Protein AF-A0A920G818-F1 (afdb_monomer_lite)

Secondary structure (DSSP, 8-state):
------TT----TTSS---------SSS---EEEEEETTTTEEEEEETTEEEEEEE--IIIIIISSS-----------SS-------S------

Structure (mmCIF, N/CA/C/O backbone):
data_AF-A0A920G818-F1
#
_entry.id   AF-A0A920G818-F1
#
loop_
_atom_site.group_PDB
_atom_site.id
_atom_site.type_symbol
_atom_site.label_atom_id
_atom_site.label_alt_id
_atom_site.label_comp_id
_atom_site.label_asym_id
_atom_site.label_entity_id
_atom_site.label_seq_id
_atom_site.pdbx_PDB_ins_code
_atom_site.Cartn_x
_atom_site.Cartn_y
_atom_site.Cartn_z
_atom_site.occupancy
_atom_site.B_iso_or_equiv
_atom_site.auth_seq_id
_atom_site.auth_comp_id
_atom_site.auth_asym_id
_atom_site.auth_atom_id
_atom_site.pdbx_PDB_model_num
ATOM 1 N N . MET A 1 1 ? 17.570 -8.178 2.681 1.00 34.59 1 MET A N 1
ATOM 2 C CA . MET A 1 1 ? 17.108 -8.247 4.087 1.00 34.59 1 MET A CA 1
ATOM 3 C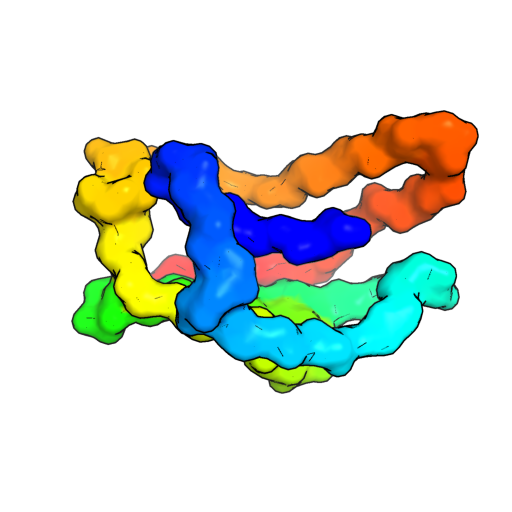 C . MET A 1 1 ? 15.732 -7.594 4.110 1.00 34.59 1 MET A C 1
ATOM 5 O O . MET A 1 1 ? 15.666 -6.398 3.874 1.00 34.59 1 MET A O 1
ATOM 9 N N . TYR A 1 2 ? 14.647 -8.363 4.240 1.00 48.00 2 TYR A N 1
ATOM 10 C CA . TYR A 1 2 ? 13.276 -7.834 4.142 1.00 48.00 2 TYR A CA 1
ATOM 11 C C . TYR A 1 2 ? 12.635 -7.829 5.531 1.00 48.00 2 TYR A C 1
ATOM 13 O O . TYR A 1 2 ? 12.604 -8.865 6.194 1.00 48.00 2 TYR A O 1
ATOM 21 N N . HIS A 1 3 ? 12.174 -6.659 5.972 1.00 51.84 3 HIS A N 1
ATOM 22 C CA . HIS A 1 3 ? 11.576 -6.437 7.287 1.00 51.84 3 HIS A CA 1
ATOM 23 C C . HIS A 1 3 ? 10.110 -6.039 7.123 1.00 51.84 3 HIS A C 1
ATOM 25 O O . HIS A 1 3 ? 9.798 -5.187 6.296 1.00 51.84 3 HIS A O 1
ATOM 31 N N . THR A 1 4 ? 9.227 -6.613 7.939 1.00 55.81 4 THR A N 1
ATOM 32 C CA . THR A 1 4 ? 7.917 -6.012 8.222 1.00 55.81 4 THR A CA 1
ATOM 33 C C . THR A 1 4 ? 8.057 -5.271 9.544 1.00 55.81 4 THR A C 1
ATOM 35 O O . THR A 1 4 ? 8.246 -5.906 10.579 1.00 55.81 4 THR A O 1
ATOM 38 N N . THR A 1 5 ? 8.018 -3.941 9.512 1.00 58.94 5 THR A N 1
ATOM 39 C CA . THR A 1 5 ? 8.124 -3.110 10.717 1.00 58.94 5 THR A CA 1
ATOM 40 C C . THR A 1 5 ? 6.751 -2.545 11.047 1.00 58.94 5 THR A C 1
ATOM 42 O O . THR A 1 5 ? 6.227 -1.709 10.317 1.00 58.94 5 THR A O 1
ATOM 45 N N . LEU A 1 6 ? 6.178 -2.992 12.161 1.00 61.22 6 LEU A N 1
ATOM 46 C CA . LEU A 1 6 ? 5.040 -2.341 12.806 1.00 61.22 6 LEU A CA 1
ATOM 47 C C . LEU A 1 6 ? 5.578 -1.496 13.970 1.00 61.22 6 LEU A C 1
ATOM 49 O O . LEU A 1 6 ? 6.627 -1.804 14.539 1.00 61.22 6 LEU A O 1
ATOM 53 N N . LYS A 1 7 ? 4.918 -0.376 14.268 1.00 50.81 7 LYS A N 1
ATOM 54 C CA . LYS A 1 7 ? 5.413 0.656 15.191 1.00 50.81 7 LYS A CA 1
ATOM 55 C C . LYS A 1 7 ? 5.822 0.057 16.552 1.00 50.81 7 LYS A C 1
ATOM 57 O O . LYS A 1 7 ? 4.997 -0.565 17.208 1.00 50.81 7 LYS A O 1
ATOM 62 N N . ASN A 1 8 ? 7.098 0.272 16.911 1.00 47.41 8 ASN A N 1
ATOM 63 C CA . ASN A 1 8 ? 7.808 0.086 18.200 1.00 47.41 8 ASN A CA 1
ATOM 64 C C . ASN A 1 8 ? 9.210 -0.554 18.088 1.00 47.41 8 ASN A C 1
ATOM 66 O O . ASN A 1 8 ? 9.800 -0.875 19.114 1.00 47.41 8 ASN A O 1
ATOM 70 N N . ASN A 1 9 ? 9.796 -0.709 16.892 1.00 49.19 9 ASN A N 1
ATOM 71 C CA . ASN A 1 9 ? 11.145 -1.290 16.729 1.00 49.19 9 ASN A CA 1
ATOM 72 C C . ASN A 1 9 ? 11.309 -2.696 17.357 1.00 49.19 9 ASN A C 1
ATOM 74 O O . ASN A 1 9 ? 12.433 -3.156 17.556 1.00 49.19 9 ASN A O 1
ATOM 78 N N . TYR A 1 10 ? 10.208 -3.400 17.646 1.00 46.56 10 TYR A N 1
ATOM 79 C CA . TYR A 1 10 ? 10.247 -4.794 18.077 1.00 46.56 10 TYR A CA 1
ATOM 80 C C . TYR A 1 10 ? 10.344 -5.689 16.843 1.00 46.56 10 TYR A C 1
ATOM 82 O O . TYR A 1 10 ? 9.389 -5.864 16.087 1.00 46.56 10 TYR A O 1
ATOM 90 N N . TYR A 1 11 ? 11.538 -6.236 16.628 1.00 44.69 11 TYR A N 1
ATOM 91 C CA . TYR A 1 11 ? 11.839 -7.177 15.555 1.00 44.69 11 TYR A CA 1
ATOM 92 C C . TYR A 1 11 ? 11.301 -8.573 15.893 1.00 44.69 11 TYR A C 1
ATOM 94 O O . TYR A 1 11 ? 12.065 -9.475 16.233 1.00 44.69 11 TYR A O 1
ATOM 102 N N . ASN A 1 12 ? 9.994 -8.792 15.764 1.00 47.28 12 ASN A N 1
ATOM 103 C CA . ASN A 1 12 ? 9.453 -10.150 15.800 1.00 47.28 12 ASN A CA 1
ATOM 104 C C . ASN A 1 12 ? 9.618 -10.791 14.419 1.00 47.28 12 ASN A C 1
ATOM 106 O O . ASN A 1 12 ? 8.679 -10.889 13.634 1.00 47.28 12 ASN A O 1
ATOM 110 N N . GLN A 1 13 ? 10.827 -11.274 14.121 1.00 48.53 13 GLN A N 1
ATOM 111 C CA . GLN A 1 13 ? 11.123 -12.036 12.896 1.00 48.53 13 GLN A CA 1
ATOM 112 C C . GLN A 1 13 ? 10.283 -13.336 12.777 1.00 48.53 13 GLN A C 1
ATOM 114 O O . GLN A 1 13 ? 10.302 -13.992 11.740 1.00 48.53 13 GLN A O 1
ATOM 119 N N . SER A 1 14 ? 9.548 -13.700 13.835 1.00 51.53 14 SER A N 1
ATOM 120 C CA . SER A 1 14 ? 8.861 -14.978 14.028 1.00 51.53 14 SER A CA 1
ATOM 121 C C . SER A 1 14 ? 7.331 -14.935 13.888 1.00 51.53 14 SER A C 1
ATOM 123 O O . SER A 1 14 ? 6.733 -16.007 13.844 1.00 51.53 14 SER A O 1
ATOM 125 N N . GLU A 1 15 ? 6.672 -13.771 13.872 1.00 56.56 15 GLU A N 1
ATOM 126 C CA . GLU A 1 15 ? 5.197 -13.744 14.000 1.00 56.56 15 GLU A CA 1
ATOM 127 C C . GLU A 1 15 ? 4.442 -13.935 12.682 1.00 56.56 15 GLU A C 1
ATOM 129 O O . GLU A 1 15 ? 3.305 -14.400 12.703 1.00 56.56 15 GLU A O 1
ATOM 134 N N . TYR A 1 16 ? 5.067 -13.649 11.536 1.00 61.19 16 TYR A N 1
ATOM 135 C CA . TYR A 1 16 ? 4.406 -13.761 10.236 1.00 61.19 16 TYR A CA 1
ATOM 136 C C . TYR A 1 16 ? 5.214 -14.637 9.272 1.00 61.19 16 TYR A C 1
ATOM 138 O O . TYR A 1 16 ? 6.424 -14.431 9.120 1.00 61.19 16 TYR A O 1
ATOM 146 N N . PRO A 1 17 ? 4.579 -15.631 8.623 1.00 65.62 17 PRO A N 1
ATOM 147 C CA . PRO A 1 17 ? 5.264 -16.530 7.708 1.00 65.62 17 PRO A CA 1
ATOM 148 C C . PRO A 1 17 ? 5.838 -15.752 6.523 1.00 65.62 17 PRO A C 1
ATOM 150 O O . PRO A 1 17 ? 5.189 -14.888 5.939 1.00 65.62 17 PRO A O 1
ATOM 153 N N . ARG A 1 18 ? 7.078 -16.083 6.156 1.00 73.06 18 ARG A N 1
ATOM 154 C CA . ARG A 1 18 ? 7.741 -15.503 4.986 1.00 73.06 18 ARG A CA 1
ATOM 155 C C . ARG A 1 18 ? 7.199 -16.151 3.719 1.00 73.06 18 ARG A C 1
ATOM 157 O O . ARG A 1 18 ? 7.208 -17.376 3.611 1.00 73.06 18 ARG A O 1
ATOM 164 N N . VAL A 1 19 ? 6.819 -15.329 2.748 1.00 84.06 19 VAL A N 1
ATOM 165 C CA . VAL A 1 19 ? 6.389 -15.779 1.421 1.00 84.06 19 VAL A CA 1
ATOM 166 C C . VAL A 1 19 ? 7.448 -15.373 0.403 1.00 84.06 19 VAL A C 1
ATOM 168 O O . VAL A 1 19 ? 7.778 -14.196 0.274 1.00 84.06 19 VAL A O 1
ATOM 171 N N . TYR A 1 20 ? 8.035 -16.356 -0.278 1.00 87.56 20 TYR A N 1
ATOM 172 C CA . TYR A 1 20 ? 9.000 -16.105 -1.346 1.00 87.56 20 TYR A CA 1
ATOM 173 C C . TYR A 1 20 ? 8.261 -15.694 -2.622 1.00 87.56 20 TYR A C 1
ATOM 175 O O . TYR A 1 20 ? 7.393 -16.429 -3.085 1.00 87.56 20 TYR A O 1
ATOM 183 N N . VAL A 1 21 ? 8.626 -14.541 -3.185 1.00 89.12 21 VAL A N 1
ATOM 184 C CA . VAL A 1 21 ? 7.987 -13.957 -4.382 1.00 89.12 21 VAL A CA 1
ATOM 185 C C . VAL A 1 21 ? 8.912 -13.898 -5.603 1.00 89.12 21 VAL A C 1
ATOM 187 O O . VAL A 1 21 ? 8.549 -13.338 -6.628 1.00 89.12 21 VAL A O 1
ATOM 190 N N . GLY A 1 22 ? 10.107 -14.489 -5.522 1.00 89.25 22 GLY A N 1
ATOM 191 C CA . GLY A 1 22 ? 11.086 -14.431 -6.611 1.00 89.25 22 GLY A CA 1
ATOM 192 C C . GLY A 1 22 ? 11.947 -13.164 -6.614 1.00 89.25 22 GLY A C 1
ATOM 193 O O . GLY A 1 22 ? 11.988 -12.413 -5.638 1.00 89.25 22 GLY A O 1
ATOM 194 N N . ASN A 1 23 ? 12.690 -12.969 -7.709 1.00 89.81 23 ASN A N 1
ATOM 195 C CA . ASN A 1 23 ? 13.449 -11.743 -7.950 1.00 89.81 23 ASN A CA 1
ATOM 196 C C . ASN A 1 23 ? 12.514 -10.648 -8.477 1.00 89.81 23 ASN A C 1
ATOM 198 O O . ASN A 1 23 ? 11.889 -10.843 -9.513 1.00 89.81 23 ASN A O 1
ATOM 202 N N . ILE A 1 24 ? 12.485 -9.506 -7.792 1.00 90.25 24 ILE A N 1
ATOM 203 C CA . ILE A 1 24 ? 11.680 -8.332 -8.166 1.00 90.25 24 ILE A CA 1
ATOM 204 C C . ILE A 1 24 ? 12.502 -7.257 -8.895 1.00 90.25 24 ILE A C 1
ATOM 206 O O . ILE A 1 24 ? 11.963 -6.268 -9.377 1.00 90.25 24 ILE A O 1
ATOM 210 N N . GLU A 1 25 ? 13.824 -7.424 -8.982 1.00 86.94 25 GLU A N 1
ATOM 211 C CA . GLU A 1 25 ? 14.703 -6.574 -9.792 1.00 86.94 25 GLU A CA 1
ATOM 212 C C . GLU A 1 25 ? 14.739 -7.094 -11.236 1.00 86.94 25 GLU A C 1
ATOM 214 O O . GLU A 1 25 ? 15.794 -7.436 -11.771 1.00 86.94 25 GLU A O 1
ATOM 219 N N . ASP A 1 26 ? 13.565 -7.239 -11.852 1.00 90.38 26 ASP A N 1
ATOM 220 C CA . ASP A 1 26 ? 13.402 -7.887 -13.158 1.00 90.38 26 ASP A CA 1
ATOM 221 C C . ASP A 1 26 ? 12.954 -6.924 -14.278 1.00 90.38 26 ASP A C 1
ATOM 223 O O . ASP A 1 26 ? 12.786 -7.333 -15.429 1.00 90.38 26 ASP A O 1
ATOM 227 N N . GLY A 1 27 ? 12.787 -5.637 -13.950 1.00 90.75 27 GLY A N 1
ATOM 228 C CA . GLY A 1 27 ? 12.375 -4.588 -14.884 1.00 90.75 27 GLY A CA 1
ATOM 229 C C . GLY A 1 27 ? 10.882 -4.584 -15.223 1.00 90.75 27 GLY A C 1
ATOM 230 O O . GLY A 1 27 ? 10.479 -3.837 -16.118 1.00 90.75 27 GLY A O 1
ATOM 231 N N . LYS A 1 28 ? 10.058 -5.392 -14.543 1.00 92.38 28 LYS A N 1
ATOM 232 C CA . LYS A 1 28 ? 8.603 -5.414 -14.725 1.00 92.38 28 LYS A CA 1
ATOM 233 C C . LYS A 1 28 ? 7.879 -4.613 -13.649 1.00 92.38 28 LYS A C 1
ATOM 235 O O . LYS A 1 28 ? 8.403 -4.319 -12.579 1.00 92.38 28 LYS A O 1
ATOM 240 N N . TYR A 1 29 ? 6.642 -4.248 -13.968 1.00 94.56 29 TYR A N 1
ATOM 241 C CA . TYR A 1 29 ? 5.694 -3.788 -12.961 1.00 94.56 29 TYR A CA 1
ATOM 242 C C . TYR A 1 29 ? 5.102 -5.002 -12.249 1.00 94.56 29 TYR A C 1
ATOM 244 O O . TYR A 1 29 ? 4.777 -5.989 -12.906 1.00 94.56 29 TYR A O 1
ATOM 252 N N . HIS A 1 30 ? 4.943 -4.881 -10.936 1.00 94.75 30 HIS A N 1
ATOM 253 C CA . HIS A 1 30 ? 4.328 -5.883 -10.075 1.00 94.75 30 HIS A CA 1
ATOM 254 C C . HIS A 1 30 ? 3.114 -5.284 -9.378 1.00 94.75 30 HIS A C 1
ATOM 256 O O . HIS A 1 30 ? 3.134 -4.109 -8.988 1.00 94.75 30 HIS A O 1
ATOM 262 N N . ASP A 1 31 ? 2.080 -6.096 -9.195 1.00 96.88 31 ASP A N 1
ATOM 263 C CA . ASP A 1 31 ? 0.839 -5.646 -8.579 1.00 96.88 31 ASP A CA 1
ATOM 264 C C . ASP A 1 31 ? 0.959 -5.715 -7.056 1.00 96.88 31 ASP A C 1
ATOM 266 O O . ASP A 1 31 ? 1.257 -6.762 -6.477 1.00 96.88 31 ASP A O 1
ATOM 270 N N . LEU A 1 32 ? 0.678 -4.596 -6.390 1.00 95.38 32 LEU A N 1
ATOM 271 C CA . LEU A 1 32 ? 0.625 -4.501 -4.935 1.00 95.38 32 LEU A CA 1
ATOM 272 C C . LEU A 1 32 ? -0.788 -4.118 -4.503 1.00 95.38 32 LEU A C 1
ATOM 274 O O . LEU A 1 32 ? -1.308 -3.078 -4.897 1.00 95.38 32 LEU A O 1
ATOM 278 N N . SER A 1 33 ? -1.391 -4.933 -3.641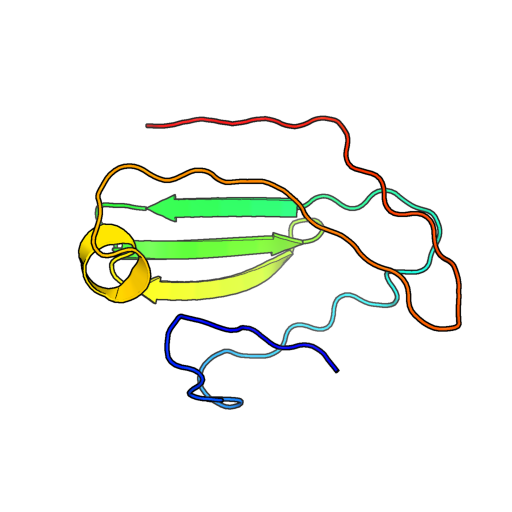 1.00 96.19 33 SER A N 1
ATOM 279 C CA . SER A 1 33 ? -2.677 -4.629 -3.008 1.00 96.19 33 SER A CA 1
ATOM 280 C C . SER A 1 33 ? -2.536 -4.617 -1.492 1.00 96.19 33 SER A C 1
ATOM 282 O O . SER A 1 33 ? -2.012 -5.558 -0.897 1.00 96.19 33 SER A O 1
ATOM 284 N N . ILE A 1 34 ? -3.026 -3.550 -0.863 1.00 95.12 34 ILE A N 1
ATOM 285 C CA . ILE A 1 34 ? -3.044 -3.376 0.591 1.00 95.12 34 ILE A CA 1
ATOM 286 C C . ILE A 1 34 ? -4.488 -3.092 0.995 1.00 95.12 34 ILE A C 1
ATOM 288 O O . ILE A 1 34 ? -5.094 -2.147 0.500 1.00 95.12 34 ILE A O 1
ATOM 292 N N . SER A 1 35 ? -5.039 -3.905 1.892 1.00 95.50 35 SER A N 1
ATOM 293 C CA . SER A 1 35 ? -6.412 -3.752 2.382 1.00 95.50 35 SER A CA 1
ATOM 294 C C . SER A 1 35 ? -6.451 -3.893 3.895 1.00 95.50 35 SER A C 1
ATOM 296 O O . SER A 1 35 ? -5.890 -4.857 4.418 1.00 95.50 35 SER A O 1
ATOM 298 N N . TRP A 1 36 ? -7.147 -2.994 4.586 1.00 94.62 36 TRP A N 1
ATOM 299 C CA . TRP A 1 36 ? -7.435 -3.131 6.010 1.00 94.62 36 TRP A CA 1
ATOM 300 C C . TRP A 1 36 ? -8.941 -3.230 6.238 1.00 94.62 36 TRP A C 1
ATOM 302 O O . TRP A 1 36 ? -9.693 -2.373 5.782 1.00 94.62 36 TRP A O 1
ATOM 312 N N . ASP A 1 37 ? -9.370 -4.276 6.936 1.00 95.81 37 ASP A N 1
ATOM 313 C CA . ASP A 1 37 ? -10.759 -4.477 7.342 1.00 95.81 37 ASP A CA 1
ATOM 314 C C . ASP A 1 37 ? -10.952 -3.986 8.782 1.00 95.81 37 ASP A C 1
ATOM 316 O O . ASP A 1 37 ? -10.348 -4.509 9.722 1.00 95.81 37 ASP A O 1
ATOM 320 N N . VAL A 1 38 ? -11.814 -2.980 8.951 1.00 93.31 38 VAL A N 1
ATOM 321 C CA . VAL A 1 38 ? -12.103 -2.340 10.242 1.00 93.31 38 VAL A CA 1
ATOM 322 C C . VAL A 1 38 ? -12.830 -3.257 11.226 1.00 93.31 38 VAL A C 1
ATOM 324 O O . VAL A 1 38 ? -12.649 -3.104 12.435 1.00 93.31 38 VAL A O 1
ATOM 327 N N . ASN A 1 39 ? -13.628 -4.210 10.739 1.00 95.81 39 ASN A N 1
ATOM 328 C CA . ASN A 1 39 ? -14.423 -5.105 11.578 1.00 95.81 39 ASN A CA 1
ATOM 329 C C . ASN A 1 39 ? -13.545 -6.203 12.172 1.00 95.81 39 ASN A C 1
ATOM 331 O O . ASN A 1 39 ? -13.637 -6.511 13.357 1.00 95.81 39 ASN A O 1
ATOM 335 N N . THR A 1 40 ? -12.666 -6.774 11.347 1.00 96.62 40 THR A N 1
ATOM 336 C CA . THR A 1 40 ? -11.755 -7.848 11.766 1.00 96.62 40 THR A CA 1
ATOM 337 C C . THR A 1 40 ? -10.401 -7.331 12.247 1.00 96.62 40 THR A C 1
ATOM 339 O O . THR A 1 40 ? -9.589 -8.116 12.741 1.00 96.62 40 THR A O 1
ATOM 342 N N . LYS A 1 41 ? -10.143 -6.023 12.102 1.00 95.44 41 LYS A N 1
ATOM 343 C CA . LYS A 1 41 ? -8.856 -5.368 12.386 1.00 95.44 41 LYS A CA 1
ATOM 344 C C . LYS A 1 41 ? -7.702 -6.038 11.646 1.00 95.44 41 LYS A C 1
ATOM 346 O O . LYS A 1 41 ? -6.611 -6.188 12.185 1.00 95.44 41 LYS A O 1
ATOM 351 N N . THR A 1 42 ? -7.952 -6.469 10.412 1.00 94.56 42 THR A N 1
ATOM 352 C CA . THR A 1 42 ? -6.999 -7.267 9.637 1.00 94.56 42 THR A CA 1
ATOM 353 C C . THR A 1 42 ? -6.446 -6.463 8.470 1.00 94.56 42 THR A C 1
ATOM 355 O O . THR A 1 42 ? -7.177 -6.109 7.549 1.00 94.56 42 THR A O 1
ATOM 358 N N . LEU A 1 43 ? -5.139 -6.204 8.493 1.00 93.69 43 LEU A N 1
ATOM 359 C CA . LEU A 1 43 ? -4.369 -5.698 7.362 1.00 93.69 43 LEU A CA 1
ATOM 360 C C . LEU A 1 43 ? -3.866 -6.887 6.539 1.00 93.69 43 LEU A C 1
ATOM 362 O O . LEU A 1 43 ? -3.171 -7.761 7.054 1.00 93.69 43 LEU A O 1
ATOM 366 N N . LYS A 1 44 ? -4.172 -6.902 5.247 1.00 94.31 44 LYS A N 1
ATOM 367 C CA . LYS A 1 44 ? -3.707 -7.904 4.289 1.00 94.31 44 LYS A CA 1
ATOM 368 C C . LYS A 1 44 ? -2.898 -7.222 3.193 1.00 94.31 44 LYS A C 1
ATOM 370 O O . LYS A 1 44 ? -3.336 -6.214 2.640 1.00 94.31 44 LYS A O 1
ATOM 375 N N . VAL A 1 45 ? -1.737 -7.793 2.883 1.00 93.81 45 VAL A N 1
ATOM 376 C CA . VAL A 1 45 ? -0.845 -7.331 1.813 1.00 93.81 45 VAL A CA 1
ATOM 377 C C . VAL A 1 45 ? -0.680 -8.450 0.794 1.00 93.81 45 VAL A C 1
ATOM 379 O O . VAL A 1 45 ? -0.360 -9.585 1.161 1.00 93.81 45 VAL A O 1
ATOM 382 N N . MET A 1 46 ? -0.897 -8.127 -0.477 1.00 95.50 46 MET A N 1
ATOM 383 C CA . MET A 1 46 ? -0.764 -9.051 -1.598 1.00 95.50 46 MET A CA 1
ATOM 384 C C . MET A 1 46 ? 0.219 -8.508 -2.629 1.00 95.50 46 MET A C 1
ATOM 386 O O . MET A 1 46 ? 0.168 -7.324 -2.955 1.00 95.50 46 MET A O 1
ATOM 390 N N . PHE A 1 47 ? 1.074 -9.385 -3.142 1.00 95.44 47 PHE A N 1
ATOM 391 C CA . PHE A 1 47 ? 2.043 -9.105 -4.196 1.00 95.44 47 PHE A CA 1
ATOM 392 C C . PHE A 1 47 ? 1.830 -10.104 -5.332 1.00 95.44 47 PHE A C 1
ATOM 394 O O . PHE A 1 47 ? 1.813 -11.308 -5.075 1.00 95.44 47 PHE A O 1
ATOM 401 N N . ASP A 1 48 ? 1.591 -9.616 -6.550 1.00 96.06 48 ASP A N 1
ATOM 402 C CA . ASP A 1 48 ? 1.234 -10.427 -7.726 1.00 96.06 48 ASP A CA 1
ATOM 403 C C . ASP A 1 48 ? 0.114 -11.448 -7.436 1.00 96.06 48 ASP A C 1
ATOM 405 O O . ASP A 1 48 ? 0.161 -12.616 -7.821 1.00 96.06 48 ASP A O 1
ATOM 409 N N . GLY A 1 49 ? -0.899 -11.017 -6.675 1.00 94.88 49 GLY A N 1
ATOM 410 C CA . GLY A 1 49 ? -2.035 -11.855 -6.275 1.00 94.88 49 GLY A CA 1
ATOM 411 C C . GLY A 1 49 ? -1.753 -12.853 -5.141 1.00 94.88 49 GLY A C 1
ATOM 412 O O . GLY A 1 49 ? -2.679 -13.512 -4.668 1.00 94.88 49 GLY A O 1
ATOM 413 N N . ILE A 1 50 ? -0.516 -12.946 -4.648 1.00 93.88 50 ILE A N 1
ATOM 414 C CA . ILE A 1 50 ? -0.130 -13.826 -3.539 1.00 93.88 50 ILE A CA 1
ATOM 415 C C . ILE A 1 50 ? -0.211 -13.048 -2.225 1.00 93.88 50 ILE A C 1
ATOM 417 O O . ILE A 1 50 ? 0.365 -11.971 -2.100 1.00 93.88 50 ILE A O 1
ATOM 421 N N . VAL A 1 51 ? -0.895 -13.590 -1.212 1.00 93.12 51 VAL A N 1
ATOM 422 C CA . VAL A 1 51 ? -0.896 -13.002 0.139 1.00 93.12 51 VAL A CA 1
ATOM 423 C C . VAL A 1 51 ? 0.496 -13.152 0.745 1.00 93.12 51 VAL A C 1
ATOM 425 O O . VAL A 1 51 ? 0.918 -14.265 1.046 1.00 93.12 51 VAL A O 1
ATOM 428 N N . ILE A 1 52 ? 1.192 -12.033 0.942 1.00 90.50 52 ILE A N 1
ATOM 429 C CA . ILE A 1 52 ? 2.540 -12.004 1.527 1.00 90.50 52 ILE A CA 1
ATOM 430 C C . ILE A 1 52 ? 2.541 -11.614 3.006 1.00 90.50 52 ILE A C 1
ATOM 432 O O . ILE A 1 52 ? 3.531 -11.842 3.695 1.00 90.50 52 ILE A O 1
ATOM 436 N N . SER A 1 53 ? 1.448 -11.024 3.501 1.00 88.88 53 SER A N 1
ATOM 437 C CA . SER A 1 53 ? 1.281 -10.710 4.920 1.00 88.88 53 SER A CA 1
ATOM 438 C C . SER A 1 53 ? -0.193 -10.611 5.310 1.00 88.88 53 SER A C 1
ATOM 440 O O . SER A 1 53 ? -1.033 -10.153 4.531 1.00 88.88 53 SER A O 1
ATOM 442 N N . THR A 1 54 ? -0.509 -11.050 6.526 1.00 90.62 54 THR A N 1
ATOM 443 C CA . THR A 1 54 ? -1.807 -10.867 7.186 1.00 90.62 54 THR A CA 1
ATOM 444 C C . THR A 1 54 ? -1.540 -10.514 8.639 1.00 90.62 54 THR A C 1
ATOM 446 O O . THR A 1 54 ? -0.986 -11.325 9.372 1.00 90.62 54 THR A O 1
ATOM 449 N N . ILE A 1 55 ? -1.904 -9.299 9.036 1.00 89.25 55 ILE A N 1
ATOM 450 C CA . ILE A 1 55 ? -1.607 -8.708 10.341 1.00 89.25 55 ILE A CA 1
ATOM 451 C C . ILE A 1 55 ? -2.932 -8.350 11.003 1.00 89.25 55 ILE A C 1
ATOM 453 O O . ILE A 1 55 ? -3.704 -7.571 10.448 1.00 89.25 55 ILE A O 1
ATOM 457 N N . GLN A 1 56 ? -3.183 -8.878 12.199 1.00 91.62 56 GLN A N 1
ATOM 458 C CA . GLN A 1 56 ? -4.371 -8.542 12.981 1.00 91.62 56 GLN A CA 1
ATOM 459 C C . GLN A 1 56 ? -4.020 -7.484 14.034 1.00 91.62 56 GLN A C 1
ATOM 461 O O . GLN A 1 56 ? -3.520 -7.809 15.111 1.00 91.62 56 GLN A O 1
ATOM 466 N N . LYS A 1 57 ? -4.232 -6.213 13.685 1.00 90.56 57 LYS A N 1
ATOM 467 C CA . LYS A 1 57 ? -3.960 -5.041 14.524 1.00 90.56 57 LYS A CA 1
ATOM 468 C C . LYS A 1 57 ? -4.956 -3.922 14.257 1.00 90.56 57 LYS A C 1
ATOM 470 O O . LYS A 1 57 ? -5.309 -3.633 13.107 1.00 90.56 57 LYS A O 1
ATOM 475 N N . ASP A 1 58 ? -5.369 -3.246 15.324 1.00 92.25 58 ASP A N 1
ATOM 476 C CA . ASP A 1 58 ? -6.155 -2.028 15.200 1.00 92.25 58 ASP A CA 1
ATOM 477 C C . ASP A 1 58 ? -5.252 -0.864 14.782 1.00 92.25 58 ASP A C 1
ATOM 479 O O . ASP A 1 58 ? -4.517 -0.287 15.585 1.00 92.25 58 ASP A O 1
ATOM 483 N N . MET A 1 59 ? -5.300 -0.513 13.494 1.00 91.00 59 MET A N 1
ATOM 484 C CA . MET A 1 59 ? -4.428 0.516 12.921 1.00 91.00 59 MET A CA 1
ATOM 485 C C . MET A 1 59 ? -4.616 1.874 13.601 1.00 91.00 59 MET A C 1
ATOM 487 O O . MET A 1 59 ? -3.658 2.634 13.711 1.00 91.00 59 MET A O 1
ATOM 491 N N . VAL A 1 60 ? -5.821 2.167 14.096 1.00 91.94 60 VAL A N 1
ATOM 492 C CA . VAL A 1 60 ? -6.119 3.436 14.765 1.00 91.94 60 VAL A CA 1
ATOM 493 C C . VAL A 1 60 ? -5.489 3.472 16.155 1.00 91.94 60 VAL A C 1
ATOM 495 O O . VAL A 1 60 ? -4.678 4.353 16.422 1.00 91.94 60 VAL A O 1
ATOM 498 N N . SER A 1 61 ? -5.827 2.531 17.039 1.00 93.38 61 SER A N 1
ATOM 499 C CA . SER A 1 61 ? -5.420 2.600 18.450 1.00 93.38 61 SER A CA 1
ATOM 500 C C . SER A 1 61 ? -4.018 2.043 18.729 1.00 93.38 61 SER A C 1
ATOM 502 O O . SER A 1 61 ? -3.322 2.575 19.592 1.00 93.38 61 SER A O 1
ATOM 504 N N . GLU A 1 62 ? -3.566 1.022 17.993 1.00 89.62 62 GLU A N 1
ATOM 505 C CA . GLU A 1 62 ? -2.286 0.347 18.259 1.00 89.62 62 GLU A CA 1
ATOM 506 C C . GLU A 1 62 ? -1.129 0.883 17.405 1.00 89.62 62 GLU A C 1
ATOM 508 O O . GLU A 1 62 ? 0.024 0.843 17.835 1.00 89.62 62 GLU A O 1
ATOM 513 N N . ILE A 1 63 ? -1.412 1.381 16.194 1.00 90.31 63 ILE A N 1
ATOM 514 C CA . ILE A 1 63 ? -0.375 1.802 15.240 1.00 90.31 63 ILE A CA 1
ATOM 515 C C . ILE A 1 63 ? -0.304 3.328 15.138 1.00 90.31 63 ILE A C 1
ATOM 517 O O . ILE A 1 63 ? 0.694 3.938 15.527 1.00 90.31 63 ILE A O 1
ATOM 521 N N . PHE A 1 64 ? -1.334 3.994 14.625 1.00 91.44 64 PHE A N 1
ATOM 522 C CA . PHE A 1 64 ? -1.239 5.422 14.316 1.00 91.44 64 PHE A CA 1
ATOM 523 C C . PHE A 1 64 ? -1.511 6.320 15.524 1.00 91.44 64 PHE A C 1
ATOM 525 O O . PHE A 1 64 ? -0.848 7.346 15.671 1.00 91.44 64 PHE A O 1
ATOM 532 N N . GLY A 1 65 ? -2.406 5.916 16.426 1.00 93.06 65 GLY A N 1
ATOM 533 C CA . GLY A 1 65 ? -2.887 6.734 17.544 1.00 93.06 65 GLY A CA 1
ATOM 534 C C . GLY A 1 65 ? -3.836 7.861 17.117 1.00 93.06 65 GLY A C 1
ATOM 535 O O . GLY A 1 65 ? -4.236 8.668 17.950 1.00 93.06 65 GLY A O 1
ATOM 536 N N . VAL A 1 66 ? -4.180 7.929 15.828 1.00 93.06 66 VAL A N 1
ATOM 537 C CA . VAL A 1 66 ? -5.057 8.928 15.204 1.00 93.06 66 VAL A CA 1
ATOM 538 C C . VAL A 1 66 ? -5.899 8.260 14.116 1.00 93.06 66 VAL A C 1
ATOM 540 O O . VAL A 1 66 ? -5.483 7.255 13.538 1.00 93.06 66 VAL A O 1
ATOM 543 N N . GLY A 1 67 ? -7.091 8.803 13.854 1.00 90.00 67 GLY A N 1
ATOM 544 C CA . GLY A 1 67 ? -8.027 8.264 12.857 1.00 90.00 67 GLY A CA 1
ATOM 545 C C . GLY A 1 67 ? -7.787 8.751 11.426 1.00 90.00 67 GLY A C 1
ATOM 546 O O . GLY A 1 67 ? -8.299 8.150 10.489 1.00 90.00 67 GLY A O 1
ATOM 547 N N . GLU A 1 68 ? -6.997 9.810 11.252 1.00 92.69 68 GLU A N 1
ATOM 548 C CA . GLU A 1 68 ? -6.683 10.398 9.951 1.00 92.69 68 GLU A CA 1
ATOM 549 C C . GLU A 1 68 ? -5.177 10.351 9.719 1.00 92.69 68 GLU A C 1
ATOM 551 O O . GLU A 1 68 ? -4.386 10.773 10.565 1.00 92.69 68 GLU A O 1
ATOM 556 N N . VAL A 1 69 ? -4.777 9.809 8.570 1.00 91.12 69 VAL A N 1
ATOM 557 C CA . VAL A 1 69 ? -3.372 9.608 8.212 1.00 91.12 69 VAL A CA 1
ATOM 558 C C . VAL A 1 69 ? -3.144 9.912 6.740 1.00 91.12 69 VAL A C 1
ATOM 560 O O . VAL A 1 69 ? -4.040 9.768 5.910 1.00 91.12 69 VAL A O 1
ATOM 563 N N . TYR A 1 70 ? -1.908 10.272 6.410 1.00 92.94 70 TYR A N 1
ATOM 564 C CA . TYR A 1 70 ? -1.427 10.263 5.035 1.00 92.94 70 TYR A CA 1
ATOM 565 C C . TYR A 1 70 ? -0.809 8.902 4.725 1.00 92.94 70 TYR A 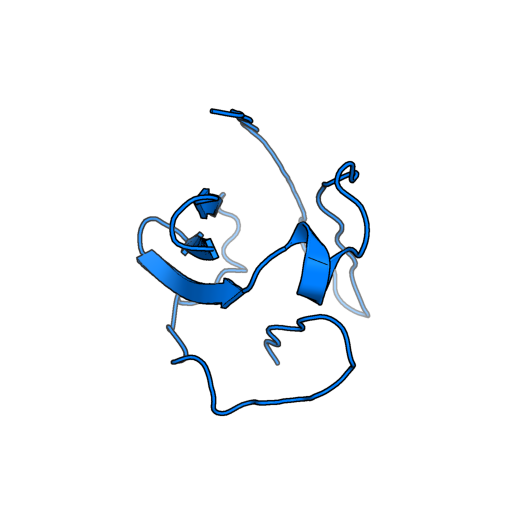C 1
ATOM 567 O O . TYR A 1 70 ? -0.135 8.310 5.569 1.00 92.94 70 TYR A O 1
ATOM 575 N N . PHE A 1 71 ? -0.997 8.428 3.498 1.00 90.12 71 PHE A N 1
ATOM 576 C CA . PHE A 1 71 ? -0.313 7.248 2.983 1.00 90.12 71 PHE A CA 1
ATOM 577 C C . PHE A 1 71 ? 0.343 7.581 1.645 1.00 90.12 71 PHE A C 1
ATOM 579 O O . PHE A 1 71 ? -0.031 8.534 0.962 1.00 90.12 71 PHE A O 1
ATOM 586 N N . GLY A 1 72 ? 1.336 6.786 1.275 1.00 91.25 72 GLY A N 1
ATOM 587 C CA . GLY A 1 72 ? 2.037 6.945 0.016 1.00 91.25 72 GLY A CA 1
ATOM 588 C C . GLY A 1 72 ? 3.200 5.978 -0.095 1.00 91.25 72 GLY A C 1
ATOM 589 O O . GLY A 1 72 ? 3.427 5.137 0.777 1.00 91.25 72 GLY A O 1
ATOM 590 N N . TYR A 1 73 ? 3.941 6.130 -1.182 1.00 90.94 73 TYR A N 1
ATOM 591 C CA . TYR A 1 73 ? 5.116 5.331 -1.485 1.00 90.94 73 TYR A CA 1
ATOM 592 C C . TYR A 1 73 ? 6.364 6.180 -1.271 1.00 90.94 73 TYR A C 1
ATOM 594 O O . TYR A 1 73 ? 6.396 7.363 -1.604 1.00 90.94 73 TYR A O 1
ATOM 602 N N . THR A 1 74 ? 7.403 5.562 -0.728 1.00 92.00 74 THR A N 1
ATOM 603 C CA . THR A 1 74 ? 8.742 6.139 -0.666 1.00 92.00 74 THR A CA 1
ATOM 604 C C . THR A 1 74 ? 9.721 5.106 -1.187 1.00 92.00 74 THR A C 1
ATOM 606 O O . THR A 1 74 ? 9.477 3.902 -1.084 1.00 92.00 74 THR A O 1
ATOM 609 N N . ALA A 1 75 ? 10.804 5.571 -1.787 1.00 89.19 75 ALA A N 1
ATOM 610 C CA . ALA A 1 75 ? 11.786 4.711 -2.403 1.00 89.19 75 ALA A CA 1
ATOM 611 C C . ALA A 1 75 ? 13.154 5.406 -2.323 1.00 89.19 75 ALA A C 1
ATOM 613 O O . ALA A 1 75 ? 13.236 6.636 -2.278 1.00 89.19 75 ALA A O 1
ATOM 614 N N . GLY A 1 76 ? 14.220 4.622 -2.209 1.00 89.25 76 GLY A N 1
ATOM 615 C CA . GLY A 1 76 ? 15.577 5.136 -2.080 1.00 89.25 76 GLY A CA 1
ATOM 616 C C . GLY A 1 76 ? 16.588 4.137 -2.617 1.00 89.25 76 GLY A C 1
ATOM 617 O O . GLY A 1 76 ? 16.381 2.924 -2.537 1.00 89.25 76 GLY A O 1
ATOM 618 N N . THR A 1 77 ? 17.673 4.647 -3.184 1.00 86.94 77 THR A N 1
ATOM 619 C CA . THR A 1 77 ? 18.806 3.853 -3.666 1.00 86.94 77 THR A CA 1
ATOM 620 C C . THR A 1 77 ? 20.000 4.010 -2.727 1.00 86.94 77 THR A C 1
ATOM 622 O O . THR A 1 77 ? 20.129 5.011 -2.023 1.00 86.94 77 THR A O 1
ATOM 625 N N . GLY A 1 78 ? 20.872 3.002 -2.703 1.00 86.38 78 GLY A N 1
ATOM 626 C CA . GLY A 1 78 ? 22.168 3.061 -2.020 1.00 86.38 78 GLY A CA 1
ATOM 627 C C . GLY A 1 78 ? 23.302 3.299 -3.019 1.00 86.38 78 GLY A C 1
ATOM 628 O O . GLY A 1 78 ? 23.178 4.103 -3.934 1.00 86.38 78 GLY A O 1
ATOM 629 N N . ASN A 1 79 ? 24.390 2.535 -2.890 1.00 87.12 79 ASN A N 1
ATOM 630 C CA . ASN A 1 79 ? 25.537 2.582 -3.815 1.00 87.12 79 ASN A CA 1
ATOM 631 C C . ASN A 1 79 ? 25.234 2.058 -5.236 1.00 87.12 79 ASN A C 1
ATOM 633 O O . ASN A 1 79 ? 26.070 2.186 -6.127 1.00 87.12 79 ASN A O 1
ATOM 637 N N . TYR A 1 80 ? 24.069 1.443 -5.439 1.00 84.38 80 TYR A N 1
ATOM 638 C CA . TYR A 1 80 ? 23.596 0.915 -6.717 1.00 84.38 80 TYR A CA 1
ATOM 639 C C . TYR A 1 80 ? 22.281 1.586 -7.107 1.00 84.38 80 TYR A C 1
ATOM 641 O O . TYR A 1 80 ? 21.563 2.089 -6.243 1.00 84.38 80 TYR A O 1
ATOM 649 N N . TRP A 1 81 ? 21.955 1.548 -8.398 1.00 81.94 81 TRP A N 1
ATOM 650 C CA . TRP A 1 81 ? 20.789 2.214 -8.975 1.00 81.94 81 TRP 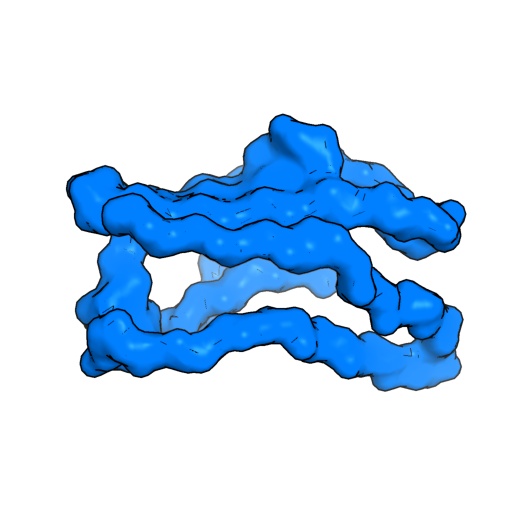A CA 1
ATOM 651 C C . TR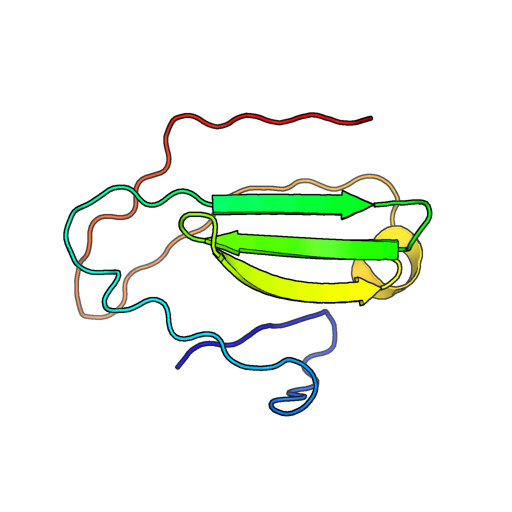P A 1 81 ? 19.799 1.186 -9.508 1.00 81.94 81 TRP A C 1
ATOM 653 O O . TRP A 1 81 ? 20.187 0.265 -10.225 1.00 81.94 81 TRP A O 1
ATOM 663 N N . ASN A 1 82 ? 18.521 1.379 -9.208 1.00 83.06 82 ASN A N 1
ATOM 664 C CA . ASN A 1 82 ? 17.428 0.669 -9.852 1.00 83.06 82 ASN A CA 1
ATOM 665 C C . ASN A 1 82 ? 16.270 1.633 -10.135 1.00 83.06 82 ASN A C 1
ATOM 667 O O . ASN A 1 82 ? 16.174 2.713 -9.551 1.00 83.06 82 ASN A O 1
ATOM 671 N N . TYR A 1 83 ? 15.400 1.246 -11.062 1.00 87.94 83 TYR A N 1
ATOM 672 C CA . TYR A 1 83 ? 14.194 2.003 -11.360 1.00 87.94 83 TYR A CA 1
ATOM 673 C C . TYR A 1 83 ? 13.129 1.770 -10.285 1.00 87.94 83 TYR A C 1
ATOM 675 O O . TYR A 1 83 ? 12.855 0.631 -9.915 1.00 87.94 83 TYR A O 1
ATOM 683 N N . GLN A 1 84 ? 12.530 2.857 -9.794 1.00 89.75 84 GLN A N 1
ATOM 684 C CA . GLN A 1 84 ? 11.529 2.847 -8.727 1.00 89.75 84 GLN A CA 1
ATOM 685 C C . GLN A 1 84 ? 10.312 3.636 -9.212 1.00 89.75 84 GLN A C 1
ATOM 687 O O . GLN A 1 84 ? 10.279 4.864 -9.140 1.00 89.75 84 GLN A O 1
ATOM 692 N N . TYR A 1 85 ? 9.340 2.923 -9.778 1.00 92.69 85 TYR A N 1
ATOM 693 C CA . TYR A 1 85 ? 8.165 3.515 -10.412 1.00 92.69 85 TYR A CA 1
ATOM 694 C C . TYR A 1 85 ? 6.881 3.051 -9.740 1.00 92.69 85 TYR A C 1
ATOM 696 O O . TYR A 1 85 ? 6.759 1.901 -9.328 1.00 92.69 85 TYR A O 1
ATOM 704 N N . VAL A 1 86 ? 5.906 3.955 -9.687 1.00 94.25 86 VAL A N 1
ATOM 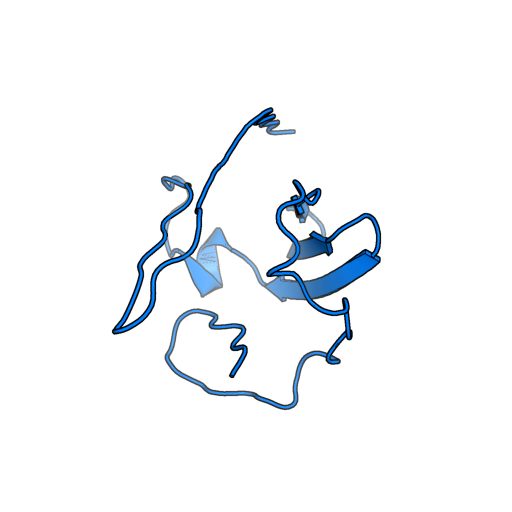705 C CA . VAL A 1 86 ? 4.535 3.668 -9.268 1.00 94.25 86 VAL A CA 1
ATOM 706 C C . VAL A 1 86 ? 3.614 4.126 -10.389 1.00 94.25 86 VAL A C 1
ATOM 708 O O . VAL A 1 86 ? 3.788 5.221 -10.925 1.00 94.25 86 VAL A O 1
ATOM 711 N N . LYS A 1 87 ? 2.643 3.291 -10.752 1.00 95.50 87 LYS A N 1
ATOM 712 C CA . LYS A 1 87 ? 1.608 3.607 -11.738 1.00 95.50 87 LYS A CA 1
ATOM 713 C C . LYS A 1 87 ? 0.280 2.976 -11.329 1.00 95.50 87 LYS A C 1
ATOM 715 O O . LYS A 1 87 ? 0.258 2.153 -10.420 1.00 95.50 87 LYS A O 1
ATOM 720 N N . ASP A 1 88 ? -0.791 3.367 -12.016 1.00 95.88 88 ASP A N 1
ATOM 721 C CA . ASP A 1 88 ? -2.113 2.735 -11.921 1.00 95.88 88 ASP A CA 1
ATOM 722 C C . ASP A 1 88 ? -2.653 2.643 -10.476 1.00 95.88 88 ASP A C 1
ATOM 724 O O . ASP A 1 88 ? -3.201 1.632 -10.045 1.00 95.88 88 ASP A O 1
ATOM 728 N N . ILE A 1 89 ? -2.489 3.727 -9.706 1.00 95.06 89 ILE A N 1
ATOM 729 C CA . ILE A 1 89 ? -2.901 3.797 -8.298 1.00 95.06 89 ILE A CA 1
ATOM 730 C C . ILE A 1 89 ? -4.430 3.863 -8.204 1.00 95.06 89 ILE A C 1
ATOM 732 O O . ILE A 1 89 ? -5.054 4.795 -8.715 1.00 95.06 89 ILE A O 1
ATOM 736 N N . ASN A 1 90 ? -5.028 2.919 -7.475 1.00 95.25 90 ASN A N 1
ATOM 737 C CA . ASN A 1 90 ? -6.439 2.943 -7.103 1.00 95.25 90 ASN A CA 1
ATOM 738 C C . ASN A 1 90 ? -6.595 2.932 -5.579 1.00 95.25 90 ASN A C 1
ATOM 740 O O . ASN A 1 90 ? -5.938 2.161 -4.884 1.00 95.25 90 ASN A O 1
ATOM 744 N N . VAL A 1 91 ? -7.467 3.800 -5.065 1.00 93.69 91 VAL A N 1
ATOM 745 C CA . VAL A 1 91 ? -7.714 3.966 -3.629 1.00 93.69 91 VAL A CA 1
ATOM 746 C C . VAL A 1 91 ? -9.215 3.951 -3.410 1.00 93.69 91 VAL A C 1
ATOM 748 O O . VAL A 1 91 ? -9.949 4.674 -4.082 1.00 93.69 91 VAL A O 1
ATOM 751 N N . GLN A 1 92 ? -9.662 3.130 -2.466 1.00 92.06 92 GLN A N 1
ATOM 752 C CA . GLN A 1 92 ? -11.066 3.007 -2.098 1.00 92.06 92 GLN A CA 1
ATOM 753 C C . GLN A 1 92 ? -11.176 2.954 -0.578 1.00 92.06 92 GLN A C 1
ATOM 755 O O . GLN A 1 92 ? -10.393 2.272 0.083 1.00 92.06 92 GLN A O 1
ATOM 760 N N . VAL A 1 93 ? -12.156 3.669 -0.038 1.00 84.94 93 VAL A N 1
ATOM 761 C CA . VAL A 1 93 ? -12.528 3.640 1.378 1.00 84.94 93 VAL A CA 1
ATOM 762 C C . VAL A 1 93 ? -13.980 3.183 1.419 1.00 84.94 93 VAL A C 1
ATOM 764 O O . VAL A 1 93 ? -14.808 3.758 0.713 1.00 84.94 93 VAL A O 1
ATOM 767 N N . HIS A 1 94 ? -14.251 2.121 2.173 1.00 71.38 94 HIS A N 1
ATOM 768 C CA . HIS A 1 94 ? -15.575 1.517 2.319 1.00 71.38 94 HIS A CA 1
ATOM 769 C C . HIS A 1 94 ? -16.069 1.679 3.752 1.00 71.38 94 HIS A C 1
ATOM 771 O O . HIS A 1 94 ? -15.209 1.638 4.664 1.00 71.38 94 HIS A O 1
#

Radius of gyration: 14.94 Å; chains: 1; bounding box: 41×27×33 Å

Sequence (94 aa):
MYHTTLKNNYYNQSEYPRVYVGNIEDGKYHDLSISWDVNTKTLKVMFDGIVISTIQKDMVSEIFGVGEVYFGYTAGTGNYWNYQYVKDINVQVH

Foldseek 3Di:
DDADDAPDPPGPVPDWDADDDPDPLPPDDKDWDWDADQVQCWIWIDINNHTGTIDRHNCCVRGPVHPDDDDDDDDDDDPDDGDDDDDDDDDDDD

pLDDT: mean 84.08, std 16.05, range [34.59, 96.88]